Protein AF-A0A6A3GZG2-F1 (afdb_monomer)

Structure (mmCIF, N/CA/C/O backbone):
data_AF-A0A6A3GZG2-F1
#
_entry.id   AF-A0A6A3GZG2-F1
#
loop_
_atom_site.group_PDB
_atom_site.id
_atom_site.type_symbol
_atom_site.label_atom_id
_atom_site.label_alt_id
_atom_site.label_comp_id
_atom_site.label_asym_id
_atom_site.label_entity_id
_atom_site.label_seq_id
_atom_site.pdbx_PDB_ins_code
_atom_site.Cartn_x
_atom_site.Cartn_y
_atom_site.Cartn_z
_atom_site.occupancy
_atom_site.B_iso_or_equiv
_atom_site.auth_seq_id
_atom_site.auth_comp_id
_atom_site.auth_asym_id
_atom_site.auth_atom_id
_atom_site.pdbx_PDB_model_num
ATOM 1 N N . MET A 1 1 ? 17.800 -35.072 -15.809 1.00 37.31 1 MET A N 1
ATOM 2 C CA . MET A 1 1 ? 16.729 -34.424 -16.600 1.00 37.31 1 MET A CA 1
ATOM 3 C C . MET A 1 1 ? 16.892 -32.919 -16.467 1.00 37.31 1 MET A C 1
ATOM 5 O O . MET A 1 1 ? 16.638 -32.391 -15.395 1.00 37.31 1 MET A O 1
ATOM 9 N N . SER A 1 2 ? 17.411 -32.259 -17.505 1.00 36.00 2 SER A N 1
ATOM 10 C CA . SER A 1 2 ? 17.535 -30.797 -17.552 1.00 36.00 2 SER A CA 1
ATOM 11 C C . SER A 1 2 ? 16.219 -30.229 -18.075 1.00 36.00 2 SER A C 1
ATOM 13 O O . SER A 1 2 ? 15.802 -30.569 -19.182 1.00 36.00 2 SER A O 1
ATOM 15 N N . PHE A 1 3 ? 15.526 -29.440 -17.258 1.00 34.91 3 PHE A N 1
ATOM 16 C CA . PHE A 1 3 ? 14.371 -28.679 -17.722 1.00 34.91 3 PHE A CA 1
ATOM 17 C C . PHE A 1 3 ? 14.876 -27.554 -18.638 1.00 34.91 3 PHE A C 1
ATOM 19 O O . PHE A 1 3 ? 15.785 -26.829 -18.234 1.00 34.91 3 PHE A O 1
ATOM 26 N N . PRO A 1 4 ? 14.320 -27.376 -19.852 1.00 35.72 4 PRO A N 1
ATOM 27 C CA . PRO A 1 4 ? 14.732 -26.274 -20.711 1.00 35.72 4 PRO A CA 1
ATOM 28 C C . PRO A 1 4 ? 14.407 -24.936 -20.027 1.00 35.72 4 PRO A C 1
ATOM 30 O O . PRO A 1 4 ? 13.377 -24.843 -19.344 1.00 35.72 4 PRO A O 1
ATOM 33 N N . PRO A 1 5 ? 15.237 -23.890 -20.206 1.00 42.78 5 PRO A N 1
ATOM 34 C CA . PRO A 1 5 ? 14.933 -22.570 -19.682 1.00 42.78 5 PRO A CA 1
ATOM 35 C C . PRO A 1 5 ? 13.644 -22.092 -20.346 1.00 42.78 5 PRO A C 1
ATOM 37 O O . PRO A 1 5 ? 13.616 -21.740 -21.525 1.00 42.78 5 PRO A O 1
ATOM 40 N N . ARG A 1 6 ? 12.539 -22.098 -19.597 1.00 41.25 6 ARG A N 1
ATOM 41 C CA . ARG A 1 6 ? 11.350 -21.359 -20.006 1.00 41.25 6 ARG A CA 1
ATOM 42 C C . ARG A 1 6 ? 11.761 -19.896 -19.998 1.00 41.25 6 ARG A C 1
ATOM 44 O O . ARG A 1 6 ? 11.895 -19.307 -18.929 1.00 41.25 6 ARG A O 1
ATOM 51 N N . ALA A 1 7 ? 11.958 -19.321 -21.182 1.00 43.19 7 ALA A N 1
ATOM 52 C CA . ALA A 1 7 ? 11.863 -17.885 -21.344 1.00 43.19 7 ALA A CA 1
ATOM 53 C C . ALA A 1 7 ? 10.518 -17.490 -20.731 1.00 43.19 7 ALA A C 1
ATOM 55 O O . ALA A 1 7 ? 9.458 -17.815 -21.271 1.00 43.19 7 ALA A O 1
ATOM 56 N N . VAL A 1 8 ? 10.552 -16.882 -19.545 1.00 46.38 8 VAL A N 1
ATOM 57 C CA . VAL A 1 8 ? 9.387 -16.206 -18.998 1.00 46.38 8 VAL A CA 1
ATOM 58 C C . VAL A 1 8 ? 9.152 -15.063 -19.969 1.00 46.38 8 VAL A C 1
ATOM 60 O O . VAL A 1 8 ? 9.763 -14.003 -19.857 1.00 46.38 8 VAL A O 1
ATOM 63 N N . ALA A 1 9 ? 8.313 -15.300 -20.981 1.00 45.81 9 ALA A N 1
ATOM 64 C CA . ALA A 1 9 ? 7.613 -14.224 -21.654 1.00 45.81 9 ALA A CA 1
ATOM 65 C C . ALA A 1 9 ? 7.108 -13.330 -20.524 1.00 45.81 9 ALA A C 1
ATOM 67 O O . ALA A 1 9 ? 6.424 -13.847 -19.637 1.00 45.81 9 ALA A O 1
ATOM 68 N N . ALA A 1 10 ? 7.566 -12.071 -20.475 1.00 54.44 10 ALA A N 1
ATOM 69 C CA . ALA A 1 10 ? 7.259 -11.153 -19.383 1.00 54.44 10 ALA A CA 1
ATOM 70 C C . ALA A 1 10 ? 5.776 -11.313 -19.055 1.00 54.44 10 ALA A C 1
ATOM 72 O O . ALA A 1 10 ? 4.936 -11.070 -19.925 1.00 54.44 10 ALA A O 1
ATOM 73 N N . SER A 1 11 ? 5.468 -11.861 -17.872 1.00 61.62 11 SER A N 1
ATOM 74 C CA . SER A 1 11 ? 4.102 -12.290 -17.579 1.00 61.62 11 SER A CA 1
ATOM 75 C C . SER A 1 11 ? 3.169 -11.102 -17.811 1.00 61.62 11 SER A C 1
ATOM 77 O O . SER A 1 11 ? 3.575 -9.956 -17.609 1.00 61.62 11 SER A O 1
ATOM 79 N N . THR A 1 12 ? 1.939 -11.323 -18.276 1.00 67.00 12 THR A N 1
ATOM 80 C CA . THR A 1 12 ? 0.998 -10.242 -18.636 1.00 67.00 12 THR A CA 1
ATOM 81 C C . THR A 1 12 ? 0.929 -9.138 -17.566 1.00 67.00 12 THR A C 1
ATOM 83 O O . THR A 1 12 ? 0.828 -7.952 -17.879 1.00 67.00 12 THR A O 1
ATOM 86 N N . THR A 1 13 ? 1.090 -9.519 -16.298 1.00 64.31 13 THR A N 1
ATOM 87 C CA . THR A 1 13 ? 1.178 -8.642 -15.125 1.00 64.31 13 THR A CA 1
ATOM 88 C C . THR A 1 13 ? 2.401 -7.716 -15.120 1.00 64.31 13 THR A C 1
ATOM 90 O O . THR A 1 13 ? 2.251 -6.540 -14.792 1.00 64.31 13 THR A O 1
ATOM 93 N N . VAL A 1 14 ? 3.587 -8.190 -15.513 1.00 68.88 14 VAL A N 1
ATOM 94 C CA . VAL A 1 14 ? 4.805 -7.367 -15.654 1.00 68.88 14 VAL A CA 1
ATOM 95 C C . VAL A 1 14 ? 4.570 -6.278 -16.700 1.00 68.88 14 VAL A C 1
ATOM 97 O O . VAL A 1 14 ? 4.706 -5.090 -16.412 1.00 68.88 14 VAL A O 1
ATOM 100 N N . LEU A 1 15 ? 4.095 -6.662 -17.889 1.00 65.62 15 LEU A N 1
ATOM 101 C CA . LEU A 1 15 ? 3.817 -5.714 -18.974 1.00 65.62 15 LEU A CA 1
ATOM 102 C C . LEU A 1 15 ? 2.762 -4.670 -18.578 1.00 65.62 15 LEU A C 1
ATOM 104 O O . LEU A 1 15 ? 2.918 -3.484 -18.877 1.00 65.62 15 LEU A O 1
ATOM 108 N N . HIS A 1 16 ? 1.702 -5.093 -17.884 1.00 69.19 16 HIS A N 1
ATOM 109 C CA . HIS A 1 16 ? 0.646 -4.195 -17.415 1.00 69.19 16 HIS A CA 1
ATOM 110 C C . HIS A 1 16 ? 1.110 -3.257 -16.295 1.00 69.19 16 HIS A C 1
ATOM 112 O O . HIS A 1 16 ? 0.639 -2.120 -16.227 1.00 69.19 16 HIS A O 1
ATOM 118 N N . THR A 1 17 ? 2.033 -3.694 -15.438 1.00 66.94 17 THR A N 1
ATOM 119 C CA . THR A 1 17 ? 2.568 -2.869 -14.344 1.00 66.94 17 THR A CA 1
ATOM 120 C C . THR A 1 17 ? 3.508 -1.794 -14.881 1.00 66.94 17 THR A C 1
ATOM 122 O O . THR A 1 17 ? 3.364 -0.619 -14.530 1.00 66.94 17 THR A O 1
ATOM 125 N N . THR A 1 18 ? 4.392 -2.159 -15.815 1.00 61.09 18 THR A N 1
ATOM 126 C CA . THR A 1 18 ? 5.312 -1.218 -16.470 1.00 61.09 18 THR A CA 1
ATOM 127 C C . THR A 1 18 ? 4.560 -0.171 -17.292 1.00 61.09 18 THR A C 1
ATOM 129 O O . THR A 1 18 ? 4.845 1.021 -17.182 1.00 61.09 18 THR A O 1
ATOM 132 N N . LYS A 1 19 ? 3.543 -0.586 -18.062 1.00 71.12 19 LYS A N 1
ATOM 133 C CA . LYS A 1 19 ? 2.754 0.321 -18.919 1.00 71.12 19 LYS A CA 1
ATOM 134 C C . LYS A 1 19 ? 1.660 1.099 -18.181 1.00 71.12 19 LYS A C 1
ATOM 136 O O . LYS A 1 19 ? 1.083 2.019 -18.758 1.00 71.12 19 LYS A O 1
ATOM 141 N N . SER A 1 20 ? 1.332 0.751 -16.935 1.00 70.31 20 SER A N 1
ATOM 142 C CA . SER A 1 20 ? 0.274 1.455 -16.202 1.00 70.31 20 SER A CA 1
ATOM 143 C C . SER A 1 20 ? 0.696 2.888 -15.873 1.00 70.31 20 SER A C 1
ATOM 145 O O . SER A 1 20 ? 1.763 3.077 -15.295 1.00 70.31 20 SER A O 1
ATOM 147 N N . PRO A 1 21 ? -0.125 3.912 -16.159 1.00 67.25 21 PRO A N 1
ATOM 148 C CA . PRO A 1 21 ? 0.116 5.274 -15.692 1.00 67.25 21 PRO A CA 1
ATOM 149 C C . PRO A 1 21 ? 0.263 5.331 -14.168 1.00 67.25 21 PRO A C 1
ATOM 151 O O . PRO A 1 21 ? -0.342 4.525 -13.455 1.00 67.25 21 PRO A O 1
ATOM 154 N N . GLY A 1 22 ? 1.031 6.303 -13.666 1.00 65.06 22 GLY A N 1
ATOM 155 C CA . GLY A 1 22 ? 1.300 6.471 -12.232 1.00 65.06 22 GLY A CA 1
ATOM 156 C C . GLY A 1 22 ? 0.042 6.466 -11.359 1.00 65.06 22 GLY A C 1
ATOM 157 O O . GLY A 1 22 ? 0.050 5.822 -10.322 1.00 65.06 22 GLY A O 1
ATOM 158 N N . ALA A 1 23 ? -1.058 7.066 -11.824 1.00 68.56 23 ALA A N 1
ATOM 159 C CA . ALA A 1 23 ? -2.325 7.149 -11.091 1.00 68.56 23 ALA A CA 1
ATOM 160 C C . ALA A 1 23 ? -3.147 5.842 -11.045 1.00 68.56 23 ALA A C 1
ATOM 162 O O . ALA A 1 23 ? -3.997 5.685 -10.170 1.00 68.56 23 ALA A O 1
ATOM 163 N N . LYS A 1 24 ? -2.906 4.871 -11.943 1.00 81.62 24 LYS A N 1
ATOM 164 C CA . LYS A 1 24 ? -3.671 3.606 -11.942 1.00 81.62 24 LYS A CA 1
ATOM 165 C C . LYS A 1 24 ? -3.246 2.664 -10.815 1.00 81.62 24 LYS A C 1
ATOM 167 O O . LYS A 1 24 ? -4.086 1.940 -10.287 1.00 81.62 24 LYS A O 1
ATOM 172 N N . LEU A 1 25 ? -1.964 2.664 -10.443 1.00 84.31 25 LEU A N 1
ATOM 173 C CA . LEU A 1 25 ? -1.443 1.779 -9.397 1.00 84.31 25 LEU A CA 1
ATOM 174 C C . LEU A 1 25 ? -1.990 2.121 -7.994 1.00 84.31 25 LEU A C 1
ATOM 176 O O . LEU A 1 25 ? -2.452 1.192 -7.333 1.00 84.31 25 LEU A O 1
ATOM 180 N N . PRO A 1 26 ? -2.041 3.396 -7.553 1.00 86.75 26 PRO A N 1
ATOM 181 C CA . PRO A 1 26 ? -2.665 3.779 -6.287 1.00 86.75 26 PRO A CA 1
ATOM 182 C C . PRO A 1 26 ? -4.138 3.380 -6.198 1.00 86.75 26 PRO A C 1
ATOM 184 O O . PRO A 1 26 ? -4.543 2.761 -5.221 1.00 86.75 26 PRO A O 1
ATOM 187 N N . ALA A 1 27 ? -4.940 3.653 -7.234 1.00 87.62 27 ALA A N 1
ATOM 188 C CA . ALA A 1 27 ? -6.360 3.293 -7.235 1.00 87.62 27 ALA A CA 1
ATOM 189 C C . ALA A 1 27 ? -6.564 1.773 -7.090 1.00 87.62 27 ALA A C 1
ATOM 191 O O . ALA A 1 27 ? -7.368 1.310 -6.282 1.00 87.62 27 ALA A O 1
ATOM 192 N N . LEU A 1 28 ? -5.771 0.985 -7.824 1.00 89.25 28 LEU A N 1
ATOM 193 C CA . LEU A 1 28 ? -5.775 -0.474 -7.737 1.00 89.25 28 LEU A CA 1
ATOM 194 C C . LEU A 1 28 ? -5.319 -0.990 -6.365 1.00 89.25 28 LEU A C 1
ATOM 196 O O . LEU A 1 28 ? -5.848 -2.004 -5.897 1.00 89.25 28 LEU A O 1
ATOM 200 N N . LEU A 1 29 ? -4.339 -0.334 -5.743 1.00 90.38 29 LEU A N 1
ATOM 201 C CA . LEU A 1 29 ? -3.878 -0.660 -4.397 1.00 90.38 29 LEU A CA 1
ATOM 202 C C . LEU A 1 29 ? -4.988 -0.401 -3.373 1.00 90.38 29 LEU A C 1
ATOM 204 O O . LEU A 1 29 ? -5.326 -1.312 -2.624 1.00 90.38 29 LEU A O 1
ATOM 208 N N . ARG A 1 30 ? -5.637 0.767 -3.417 1.00 89.94 30 ARG A N 1
ATOM 209 C CA . ARG A 1 30 ? -6.737 1.138 -2.506 1.00 89.94 30 ARG A CA 1
ATOM 210 C C . ARG A 1 30 ? -7.872 0.120 -2.520 1.00 89.94 30 ARG A C 1
ATOM 212 O O . ARG A 1 30 ? -8.232 -0.413 -1.478 1.00 89.94 30 ARG A O 1
ATOM 219 N N . THR A 1 31 ? -8.340 -0.284 -3.705 1.00 91.44 31 THR A N 1
ATOM 220 C CA . THR A 1 31 ? -9.385 -1.319 -3.822 1.00 91.44 31 THR A CA 1
ATOM 221 C C . THR A 1 31 ? -8.983 -2.662 -3.191 1.00 91.44 31 THR A C 1
ATOM 223 O O . THR A 1 31 ? -9.839 -3.425 -2.729 1.00 91.44 31 THR A O 1
ATOM 226 N N . ARG A 1 32 ? -7.686 -2.999 -3.193 1.00 92.88 32 ARG A N 1
ATOM 227 C CA . ARG A 1 32 ? -7.169 -4.212 -2.539 1.00 92.88 32 ARG A CA 1
ATOM 228 C C . ARG A 1 32 ? -7.082 -4.024 -1.027 1.00 92.88 32 ARG A C 1
ATOM 230 O O . ARG A 1 32 ? -7.538 -4.914 -0.315 1.00 92.88 32 ARG A O 1
ATOM 237 N N . LEU A 1 33 ? -6.592 -2.875 -0.563 1.00 91.94 33 LEU A N 1
ATOM 238 C CA . LEU A 1 33 ? -6.533 -2.525 0.858 1.00 91.94 33 LEU A CA 1
ATOM 239 C C . LEU A 1 33 ? -7.925 -2.508 1.493 1.00 91.94 33 LEU A C 1
ATOM 241 O O . LEU A 1 33 ? -8.114 -3.151 2.516 1.00 91.94 33 LEU A O 1
ATOM 245 N N . ASP A 1 34 ? -8.930 -1.909 0.844 1.00 92.88 34 ASP A N 1
ATOM 246 C CA . ASP A 1 34 ? -10.319 -1.922 1.332 1.00 92.88 34 ASP A CA 1
ATOM 247 C C . ASP A 1 34 ? -10.845 -3.348 1.517 1.00 92.88 34 ASP A C 1
ATOM 249 O O . ASP A 1 34 ? -11.606 -3.652 2.434 1.00 92.88 34 ASP A O 1
ATOM 253 N N . ARG A 1 35 ? -10.473 -4.248 0.602 1.00 93.75 35 ARG A N 1
ATOM 254 C CA . ARG A 1 35 ? -10.862 -5.653 0.690 1.00 93.75 35 ARG A CA 1
ATOM 255 C C . ARG A 1 35 ? -10.159 -6.325 1.858 1.00 93.75 35 ARG A C 1
ATOM 257 O O . ARG A 1 35 ? -10.835 -6.979 2.634 1.00 93.75 35 ARG A O 1
ATOM 264 N N . MET A 1 36 ? -8.847 -6.157 1.981 1.00 93.19 36 MET A N 1
ATOM 265 C CA . MET A 1 36 ? -8.057 -6.723 3.078 1.00 93.19 36 MET A CA 1
ATOM 266 C C . MET A 1 36 ? -8.557 -6.224 4.438 1.00 93.19 36 MET A C 1
ATOM 268 O O . MET A 1 36 ? -8.771 -7.031 5.337 1.00 93.19 36 MET A O 1
ATOM 272 N N . LEU A 1 37 ? -8.863 -4.930 4.546 1.00 92.69 37 LEU A N 1
ATOM 273 C CA . LEU A 1 37 ? -9.432 -4.321 5.744 1.00 92.69 37 LEU A CA 1
ATOM 274 C C . LEU A 1 37 ? -10.800 -4.923 6.098 1.00 92.69 37 LEU A C 1
ATOM 276 O O . LEU A 1 37 ? -11.044 -5.239 7.258 1.00 92.69 37 LEU A O 1
ATOM 280 N N . ARG A 1 38 ? -11.670 -5.172 5.106 1.00 93.69 38 ARG A N 1
ATOM 281 C CA . ARG A 1 38 ? -12.951 -5.878 5.321 1.00 93.69 38 ARG A CA 1
ATOM 282 C C . ARG A 1 38 ? -12.782 -7.295 5.875 1.00 93.69 38 ARG A C 1
ATOM 284 O O . ARG A 1 38 ? -13.684 -7.782 6.544 1.00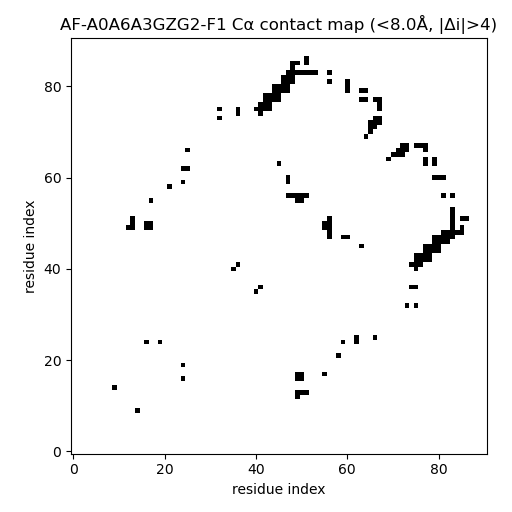 93.69 38 ARG A O 1
ATOM 291 N N . TRP A 1 39 ? -11.648 -7.941 5.611 1.00 94.50 39 TRP A N 1
ATOM 292 C CA . TRP A 1 39 ? -11.299 -9.250 6.173 1.00 94.50 39 TRP A CA 1
ATOM 293 C C . TRP A 1 39 ? -10.544 -9.155 7.510 1.00 94.50 39 TRP A C 1
ATOM 295 O O . TRP A 1 39 ? -10.122 -10.180 8.037 1.00 94.50 39 TRP A O 1
ATOM 305 N N . GLY A 1 40 ? -10.376 -7.951 8.066 1.00 93.44 40 GLY A N 1
ATOM 306 C CA . GLY A 1 40 ? -9.702 -7.728 9.346 1.00 93.44 40 GLY A CA 1
ATOM 307 C C . GLY A 1 40 ? -8.176 -7.679 9.262 1.00 93.44 40 GLY A C 1
ATOM 308 O O . GLY A 1 40 ? -7.514 -7.796 10.289 1.00 93.44 40 GLY A O 1
ATOM 309 N N . ALA A 1 41 ? -7.595 -7.517 8.067 1.00 92.69 41 ALA A N 1
ATOM 310 C CA . ALA A 1 41 ? -6.151 -7.349 7.942 1.00 92.69 41 ALA A CA 1
ATOM 311 C C . ALA A 1 41 ? -5.711 -6.012 8.555 1.00 92.69 41 ALA A C 1
ATOM 313 O O . ALA A 1 41 ? -6.195 -4.954 8.154 1.00 92.69 41 ALA A O 1
ATOM 314 N N . THR A 1 42 ? -4.773 -6.074 9.496 1.00 92.00 42 THR A N 1
ATOM 315 C CA . THR A 1 42 ? -4.189 -4.904 10.169 1.00 92.00 42 THR A CA 1
ATOM 316 C C . THR A 1 42 ? -2.783 -4.583 9.674 1.00 92.00 42 THR A C 1
ATOM 318 O O . THR A 1 42 ? -2.398 -3.421 9.685 1.00 92.00 42 THR A O 1
ATOM 321 N N . LEU A 1 43 ? -2.051 -5.589 9.186 1.00 90.88 43 LEU A N 1
ATOM 322 C CA . LEU A 1 43 ? -0.695 -5.477 8.652 1.00 90.88 43 LEU A CA 1
ATOM 323 C C . LEU A 1 43 ? -0.579 -6.279 7.355 1.00 90.88 43 LEU A C 1
ATOM 325 O O . LEU A 1 43 ? -1.027 -7.428 7.286 1.00 90.88 43 LEU A O 1
ATOM 329 N N . ILE A 1 44 ? 0.062 -5.695 6.344 1.00 91.75 44 ILE A N 1
ATOM 330 C CA . ILE A 1 44 ? 0.398 -6.385 5.100 1.00 91.75 44 ILE A CA 1
ATOM 331 C C . ILE A 1 44 ? 1.870 -6.202 4.726 1.00 91.75 44 ILE A C 1
ATOM 333 O O . ILE A 1 44 ? 2.435 -5.116 4.821 1.00 91.75 44 ILE A O 1
ATOM 337 N N . ASP A 1 45 ? 2.473 -7.277 4.226 1.00 91.62 45 ASP A N 1
ATOM 338 C CA . ASP A 1 45 ? 3.777 -7.241 3.565 1.00 91.62 45 ASP A CA 1
ATOM 339 C C . ASP A 1 45 ? 3.562 -7.084 2.054 1.00 91.62 45 ASP A C 1
ATOM 341 O O . ASP A 1 45 ? 3.038 -7.982 1.382 1.00 91.62 45 ASP A O 1
ATOM 345 N N . ALA A 1 46 ? 3.938 -5.921 1.523 1.00 89.75 46 ALA A N 1
ATOM 346 C CA . ALA A 1 46 ? 3.728 -5.562 0.129 1.00 89.75 46 ALA A CA 1
ATOM 347 C C . ALA A 1 46 ? 5.063 -5.518 -0.619 1.00 89.75 46 ALA A C 1
ATOM 349 O O . ALA A 1 46 ? 5.928 -4.685 -0.351 1.00 89.75 46 ALA A O 1
ATOM 350 N N . LYS A 1 47 ? 5.221 -6.409 -1.599 1.00 87.38 47 LYS A N 1
ATOM 351 C CA . LYS A 1 47 ? 6.472 -6.570 -2.347 1.00 87.38 47 LYS A CA 1
ATOM 352 C C . LYS A 1 47 ? 6.429 -5.874 -3.701 1.00 87.38 47 LYS A C 1
ATOM 354 O O . LYS A 1 47 ? 5.402 -5.875 -4.383 1.00 87.38 47 LYS A O 1
ATOM 359 N N . SER A 1 48 ? 7.573 -5.331 -4.105 1.00 85.38 48 SER A N 1
ATOM 360 C CA . SER A 1 48 ? 7.842 -4.950 -5.492 1.00 85.38 48 SER A CA 1
ATOM 361 C C . SER A 1 48 ? 8.157 -6.208 -6.346 1.00 85.38 48 SER A C 1
ATOM 363 O O . SER A 1 48 ? 7.865 -7.324 -5.918 1.00 85.38 48 SER A O 1
ATOM 365 N N . GLY A 1 49 ? 8.692 -6.074 -7.564 1.00 81.44 49 GLY A N 1
ATOM 366 C CA . GLY A 1 49 ? 9.194 -7.210 -8.361 1.00 81.44 49 GLY A CA 1
ATOM 367 C C . GLY A 1 49 ? 8.500 -7.462 -9.700 1.00 81.44 49 GLY A C 1
ATOM 368 O O . GLY A 1 49 ? 8.892 -8.369 -10.437 1.00 81.44 49 GLY A O 1
ATOM 369 N N . TYR A 1 50 ? 7.484 -6.664 -10.034 1.00 78.50 50 TYR A N 1
ATOM 370 C CA . TYR A 1 50 ? 6.786 -6.703 -11.327 1.00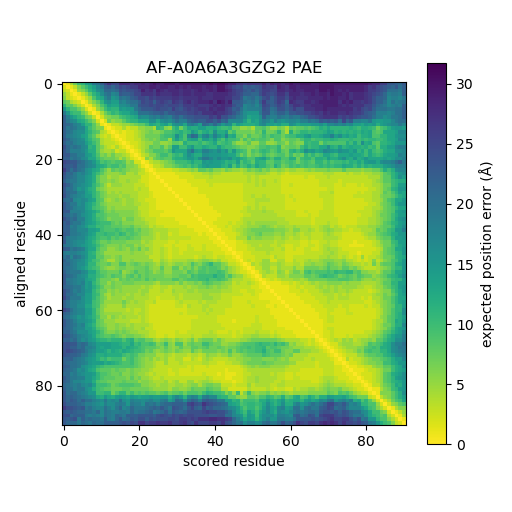 78.50 50 TYR A CA 1
ATOM 371 C C . TYR A 1 50 ? 7.344 -5.725 -12.366 1.00 78.50 50 TYR A C 1
ATOM 373 O O . TYR A 1 50 ? 6.837 -5.683 -13.483 1.00 78.50 50 TYR A O 1
ATOM 381 N N . GLY A 1 51 ? 8.345 -4.916 -12.014 1.00 70.75 51 GLY A N 1
ATOM 382 C CA . GLY A 1 51 ? 8.919 -3.921 -12.909 1.00 70.75 51 GLY A CA 1
ATOM 383 C C . GLY A 1 51 ? 10.052 -4.466 -13.766 1.00 70.75 51 GLY A C 1
ATOM 384 O O . GLY A 1 51 ? 10.204 -4.022 -14.901 1.00 70.75 51 GLY A O 1
ATOM 385 N N . LEU A 1 52 ? 10.841 -5.407 -13.225 1.00 74.62 52 LEU A N 1
ATOM 386 C CA . LEU A 1 52 ? 12.070 -5.966 -13.826 1.00 74.62 52 LEU A CA 1
ATOM 387 C C . LEU A 1 52 ? 13.137 -4.920 -14.225 1.00 74.62 52 LEU A C 1
ATOM 389 O O . LEU A 1 52 ? 14.180 -5.284 -14.763 1.00 74.62 52 LEU A O 1
ATOM 393 N N . GLU A 1 53 ? 12.884 -3.644 -13.926 1.00 78.69 53 GLU A N 1
ATOM 394 C CA . GLU A 1 53 ? 13.704 -2.468 -14.198 1.00 78.69 53 GLU A CA 1
ATOM 395 C C . GLU A 1 53 ? 13.608 -1.504 -13.010 1.00 78.69 53 GLU A C 1
ATOM 397 O O . GLU A 1 53 ? 12.519 -1.264 -12.473 1.00 78.69 53 GLU A O 1
ATOM 402 N N . THR A 1 54 ? 14.742 -0.919 -12.623 1.00 78.88 54 THR A N 1
ATOM 403 C CA . THR A 1 54 ? 14.908 -0.133 -11.387 1.00 78.88 54 THR A CA 1
ATOM 404 C C . THR A 1 54 ? 13.890 0.999 -11.236 1.00 78.88 54 THR A C 1
ATOM 406 O O . THR A 1 54 ? 13.352 1.210 -10.147 1.00 78.88 54 THR A O 1
ATOM 409 N N . ASP A 1 55 ? 13.583 1.720 -12.313 1.00 79.88 55 ASP A N 1
ATOM 410 C CA . ASP A 1 55 ? 12.652 2.853 -12.251 1.00 79.88 55 ASP A CA 1
ATOM 411 C C . ASP A 1 55 ? 11.207 2.407 -12.019 1.00 79.88 55 ASP A C 1
ATOM 413 O O . ASP A 1 55 ? 10.462 3.042 -11.264 1.00 79.88 55 ASP A O 1
ATOM 417 N N . THR A 1 56 ? 10.817 1.270 -12.598 1.00 79.75 56 THR A N 1
ATOM 418 C CA . THR A 1 56 ? 9.484 0.694 -12.384 1.00 79.75 56 THR A CA 1
ATOM 419 C C . THR A 1 56 ? 9.361 0.125 -10.971 1.00 79.75 56 THR A C 1
ATOM 421 O O . THR A 1 56 ? 8.323 0.287 -10.328 1.00 79.75 56 THR A O 1
ATOM 424 N N . GLU A 1 57 ? 10.433 -0.468 -10.444 1.00 83.69 57 GLU A N 1
ATOM 425 C CA . GLU A 1 57 ? 10.497 -0.920 -9.052 1.00 83.69 57 GLU A CA 1
ATOM 426 C C . GLU A 1 57 ? 10.361 0.244 -8.061 1.00 83.69 57 GLU A C 1
ATOM 428 O O . GLU A 1 57 ? 9.512 0.213 -7.165 1.00 83.69 57 GLU A O 1
ATOM 433 N N . ARG A 1 58 ? 11.118 1.330 -8.268 1.00 86.62 58 ARG A N 1
ATOM 434 C CA . ARG A 1 58 ? 11.013 2.551 -7.452 1.00 86.62 58 ARG A CA 1
ATOM 435 C C . ARG A 1 58 ? 9.620 3.159 -7.504 1.00 86.62 58 ARG A C 1
ATOM 437 O O . ARG A 1 58 ? 9.119 3.616 -6.480 1.00 86.62 58 ARG A O 1
ATOM 444 N N . LYS A 1 59 ? 8.978 3.161 -8.672 1.00 86.88 59 LYS A N 1
ATOM 445 C CA . LYS A 1 59 ? 7.598 3.631 -8.822 1.00 86.88 59 LYS A CA 1
ATOM 446 C C . LYS A 1 59 ? 6.628 2.830 -7.953 1.00 86.88 59 LYS A C 1
ATOM 448 O O . LYS A 1 59 ? 5.800 3.440 -7.285 1.00 86.88 59 LYS A O 1
ATOM 453 N N . MET A 1 60 ? 6.734 1.500 -7.926 1.00 86.25 60 MET A N 1
ATOM 454 C CA . MET A 1 60 ? 5.891 0.667 -7.056 1.00 86.25 60 MET A CA 1
ATOM 455 C C . MET A 1 60 ? 6.141 0.962 -5.576 1.00 86.25 60 MET A C 1
ATOM 457 O O . MET A 1 60 ? 5.186 1.160 -4.829 1.00 86.25 60 MET A O 1
ATOM 461 N N . LEU A 1 61 ? 7.408 1.075 -5.167 1.00 88.88 61 LEU A N 1
ATOM 462 C CA . LEU A 1 61 ? 7.757 1.413 -3.785 1.00 88.88 61 LEU A CA 1
ATOM 463 C C . LEU A 1 61 ? 7.226 2.789 -3.365 1.00 88.88 61 LEU A C 1
ATOM 465 O O . LEU A 1 61 ? 6.718 2.926 -2.258 1.00 88.88 61 LEU A O 1
ATOM 469 N N . ARG A 1 62 ? 7.269 3.796 -4.250 1.00 89.62 62 ARG A N 1
ATOM 470 C CA . ARG A 1 62 ? 6.681 5.121 -3.978 1.00 89.62 62 ARG A CA 1
ATOM 471 C C . ARG A 1 62 ? 5.173 5.048 -3.760 1.00 89.62 62 ARG A C 1
ATOM 473 O O . ARG A 1 62 ? 4.667 5.723 -2.874 1.00 89.62 62 ARG A O 1
ATOM 480 N N . VAL A 1 63 ? 4.468 4.231 -4.544 1.00 89.56 63 VAL A N 1
ATOM 481 C CA . VAL A 1 63 ? 3.020 4.029 -4.377 1.00 89.56 63 VAL A CA 1
ATOM 482 C C . VAL A 1 63 ? 2.715 3.370 -3.029 1.00 89.56 63 VAL A C 1
ATOM 484 O O . VAL A 1 63 ? 1.808 3.820 -2.334 1.00 89.56 63 VAL A O 1
ATOM 487 N N . LEU A 1 64 ? 3.483 2.348 -2.638 1.00 89.88 64 LEU A N 1
ATOM 488 C CA . LEU A 1 64 ? 3.323 1.692 -1.335 1.00 89.88 64 LEU A CA 1
ATOM 489 C C . LEU A 1 64 ? 3.632 2.641 -0.173 1.00 89.88 64 LEU A C 1
ATOM 491 O O . LEU A 1 64 ? 2.881 2.688 0.794 1.00 89.88 64 LEU A O 1
ATOM 495 N N . HIS A 1 65 ? 4.700 3.430 -0.290 1.00 89.38 65 HIS A N 1
ATOM 496 C CA . HIS A 1 65 ? 5.076 4.407 0.725 1.00 89.38 65 HIS A CA 1
ATOM 497 C C . HIS A 1 65 ? 4.012 5.501 0.887 1.00 89.38 65 HIS A C 1
ATOM 499 O O . HIS A 1 65 ? 3.598 5.788 2.006 1.00 89.38 65 HIS A O 1
ATOM 505 N N . ALA A 1 66 ? 3.493 6.047 -0.218 1.00 88.81 66 ALA A N 1
ATOM 506 C CA . ALA A 1 66 ? 2.423 7.043 -0.182 1.00 88.81 66 ALA A CA 1
ATOM 507 C C . ALA A 1 66 ? 1.142 6.509 0.484 1.00 88.81 66 ALA A C 1
ATOM 509 O O . ALA A 1 66 ? 0.518 7.228 1.256 1.00 88.81 66 ALA A O 1
ATOM 510 N N . ALA A 1 67 ? 0.783 5.244 0.241 1.00 88.44 67 ALA A N 1
ATOM 511 C CA . ALA A 1 67 ? -0.362 4.605 0.894 1.00 88.44 67 ALA A CA 1
ATOM 512 C C . ALA A 1 67 ? -0.122 4.281 2.381 1.00 88.44 67 ALA A C 1
ATOM 514 O O . ALA A 1 67 ? -1.083 4.054 3.112 1.00 88.44 67 ALA A O 1
ATOM 515 N N . SER A 1 68 ? 1.137 4.241 2.827 1.00 88.62 68 SER A N 1
ATOM 516 C CA . SER A 1 68 ? 1.496 3.966 4.221 1.00 88.62 68 SER A CA 1
ATOM 517 C C . SER A 1 68 ? 1.596 5.231 5.071 1.00 88.62 68 SER A C 1
ATOM 519 O O . SER A 1 68 ? 1.183 5.209 6.224 1.00 88.62 68 SER A O 1
ATOM 521 N N . THR A 1 69 ? 2.194 6.306 4.547 1.00 85.56 69 THR A N 1
ATOM 522 C CA . THR A 1 69 ? 2.557 7.495 5.345 1.00 85.56 69 THR A CA 1
ATOM 523 C C . THR A 1 69 ? 2.213 8.829 4.679 1.00 85.56 69 THR A C 1
ATOM 525 O O . THR A 1 69 ? 2.543 9.874 5.230 1.00 85.56 69 THR A O 1
ATOM 528 N N . GLY A 1 70 ? 1.632 8.822 3.477 1.00 81.50 70 GLY A N 1
ATOM 529 C CA . GLY A 1 70 ? 1.275 10.042 2.745 1.00 81.50 70 GLY A CA 1
ATOM 530 C C . GLY A 1 70 ? -0.127 10.561 3.073 1.00 81.50 70 GLY A C 1
ATOM 531 O O . GLY A 1 70 ? -0.818 10.030 3.936 1.00 81.50 70 GLY A O 1
ATOM 532 N N . ASP A 1 71 ? -0.578 11.564 2.318 1.00 78.94 71 ASP A N 1
ATOM 533 C CA . ASP A 1 71 ? -1.919 12.161 2.465 1.00 78.94 71 ASP A CA 1
ATOM 534 C C . ASP A 1 71 ? -3.063 11.157 2.213 1.00 78.94 71 ASP A C 1
ATOM 536 O O . ASP A 1 71 ? -4.183 11.336 2.683 1.00 78.94 71 ASP A O 1
ATOM 540 N N . ASP A 1 72 ? -2.764 10.072 1.494 1.00 77.06 72 ASP A N 1
ATOM 541 C CA . ASP A 1 72 ? -3.662 8.950 1.208 1.00 77.06 72 ASP A CA 1
ATOM 542 C C . ASP A 1 72 ? -3.418 7.743 2.141 1.00 77.06 72 ASP A C 1
ATOM 544 O O . ASP A 1 72 ? -3.692 6.599 1.757 1.00 77.06 72 ASP A O 1
ATOM 548 N N . ALA A 1 73 ? -2.862 7.968 3.337 1.00 82.56 73 ALA A N 1
ATOM 549 C CA . ALA A 1 73 ? -2.547 6.901 4.282 1.00 82.56 73 ALA A CA 1
ATOM 550 C C . ALA A 1 73 ? -3.774 6.032 4.598 1.00 82.56 73 ALA A C 1
ATOM 552 O O . ALA A 1 73 ? -4.866 6.523 4.900 1.00 82.56 73 ALA A O 1
ATOM 553 N N . TYR A 1 74 ? -3.580 4.717 4.530 1.00 86.31 74 TYR A N 1
ATOM 554 C CA . TYR A 1 74 ? -4.612 3.733 4.829 1.00 86.31 74 TYR A CA 1
ATOM 555 C C . TYR A 1 74 ? -4.512 3.230 6.278 1.00 86.31 74 TYR A C 1
ATOM 557 O O . TYR A 1 74 ? -3.415 3.156 6.822 1.00 86.31 74 TYR A O 1
ATOM 565 N N . PRO A 1 75 ? -5.631 2.800 6.896 1.00 88.75 75 PRO A N 1
ATOM 566 C CA . PRO A 1 75 ? -5.616 2.239 8.253 1.00 88.75 75 PRO A CA 1
ATOM 567 C C . PRO A 1 75 ? -4.835 0.924 8.388 1.00 88.75 75 PRO A C 1
ATOM 569 O O . PRO A 1 75 ? -4.494 0.525 9.495 1.00 88.75 75 PRO A O 1
ATOM 572 N N . VAL A 1 76 ? -4.612 0.220 7.275 1.00 89.69 76 VAL A N 1
ATOM 573 C CA . VAL A 1 76 ? -3.825 -1.017 7.238 1.00 89.69 76 VAL A CA 1
ATOM 574 C C . VAL A 1 76 ? -2.350 -0.642 7.203 1.00 89.69 76 VAL A C 1
ATOM 576 O O . VAL A 1 76 ? -1.930 0.072 6.294 1.00 89.69 76 VAL A O 1
ATOM 579 N N . GLU A 1 77 ? -1.561 -1.157 8.142 1.00 91.19 77 GLU A N 1
ATOM 580 C CA . GLU A 1 77 ? -0.113 -0.969 8.149 1.00 91.19 77 GLU A CA 1
ATOM 581 C C . GLU A 1 77 ? 0.516 -1.700 6.955 1.00 91.19 77 GLU A C 1
ATOM 583 O O . GLU A 1 77 ? 0.205 -2.862 6.671 1.00 91.19 77 GLU A O 1
ATOM 588 N N . ILE A 1 78 ? 1.394 -1.011 6.228 1.00 92.25 78 ILE A N 1
ATOM 589 C CA . ILE A 1 78 ? 2.042 -1.542 5.031 1.00 92.25 78 ILE A CA 1
ATOM 59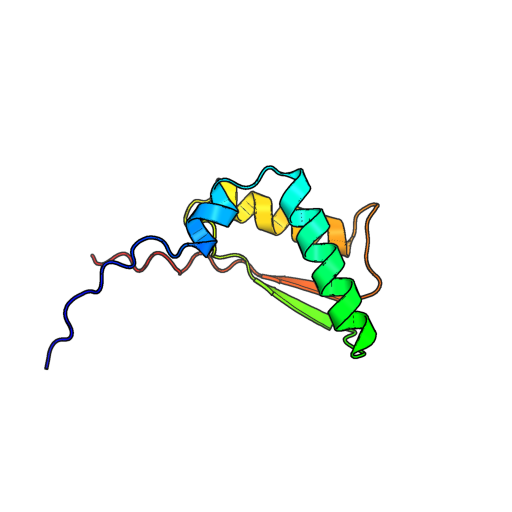0 C C . ILE A 1 78 ? 3.540 -1.614 5.297 1.00 92.25 78 ILE A C 1
ATOM 592 O O . ILE A 1 78 ? 4.188 -0.590 5.485 1.00 92.25 78 ILE A O 1
ATOM 596 N N . ALA A 1 79 ? 4.101 -2.819 5.235 1.00 90.44 79 ALA A N 1
ATOM 597 C CA . ALA A 1 79 ? 5.539 -3.051 5.225 1.00 90.44 79 ALA A CA 1
ATOM 598 C C . ALA A 1 79 ? 6.011 -3.221 3.766 1.00 90.44 79 ALA A C 1
ATOM 600 O O . ALA A 1 79 ? 5.863 -4.309 3.198 1.00 90.44 79 ALA A O 1
ATOM 601 N N . PRO A 1 80 ? 6.515 -2.160 3.102 1.00 87.06 80 PRO A N 1
ATOM 602 C CA . PRO A 1 80 ? 6.996 -2.253 1.730 1.00 87.06 80 PRO A CA 1
ATOM 603 C C . PRO A 1 80 ? 8.355 -2.957 1.668 1.00 87.06 80 PRO A C 1
ATOM 605 O O . PRO A 1 80 ? 9.313 -2.531 2.307 1.00 87.06 80 PRO A O 1
ATOM 608 N N . ASN A 1 81 ? 8.462 -3.979 0.821 1.00 84.44 81 ASN A N 1
ATOM 609 C CA . ASN A 1 81 ? 9.693 -4.738 0.612 1.00 84.44 81 ASN A CA 1
ATOM 610 C C . ASN A 1 81 ? 10.130 -4.717 -0.858 1.00 84.44 81 ASN A C 1
ATOM 612 O O . ASN A 1 81 ? 9.340 -4.946 -1.778 1.00 84.44 81 ASN A O 1
ATOM 616 N N . TYR A 1 82 ? 11.418 -4.463 -1.089 1.00 84.06 82 TYR A N 1
ATOM 617 C CA . TYR A 1 82 ? 12.012 -4.506 -2.424 1.00 84.06 82 TYR A CA 1
ATOM 618 C C . TYR A 1 82 ? 12.321 -5.950 -2.832 1.00 84.06 82 TYR A C 1
ATOM 620 O O . TYR A 1 82 ? 13.047 -6.65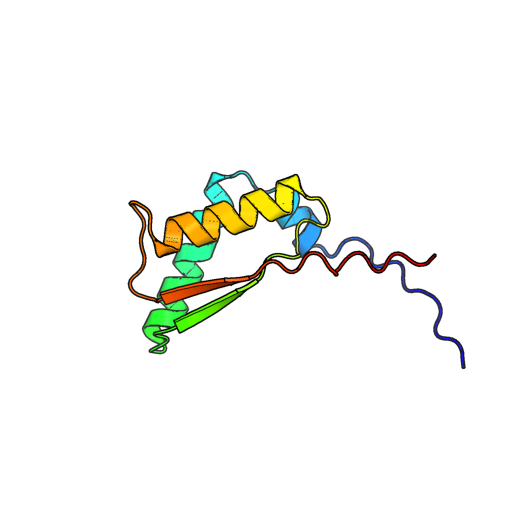2 -2.131 1.00 84.06 82 TYR A O 1
ATOM 628 N N . TRP A 1 83 ? 11.794 -6.386 -3.980 1.00 78.88 83 TRP A N 1
ATOM 629 C CA . TRP A 1 83 ? 11.959 -7.754 -4.484 1.00 78.88 83 TRP A CA 1
ATOM 630 C C . TRP A 1 83 ? 12.287 -7.783 -5.984 1.00 78.88 83 TRP A C 1
ATOM 632 O O . TRP A 1 83 ? 11.537 -8.306 -6.803 1.00 78.88 83 TRP A O 1
ATOM 642 N N . ALA A 1 84 ? 13.430 -7.226 -6.385 1.00 67.12 84 ALA A N 1
ATOM 643 C CA . ALA A 1 84 ? 13.824 -7.184 -7.802 1.00 67.12 84 ALA A CA 1
ATOM 644 C C . ALA A 1 84 ? 14.470 -8.476 -8.353 1.00 67.12 84 ALA A C 1
ATOM 646 O O . ALA A 1 84 ? 14.915 -8.501 -9.500 1.00 67.12 84 ALA A O 1
ATOM 647 N N . THR A 1 85 ? 14.497 -9.568 -7.583 1.00 55.72 85 THR A N 1
ATOM 648 C CA . THR A 1 85 ? 15.157 -10.839 -7.959 1.00 55.72 85 THR A CA 1
ATOM 649 C C . THR A 1 85 ? 14.493 -11.584 -9.129 1.00 55.72 85 THR A C 1
ATOM 651 O O . THR A 1 85 ? 15.034 -12.565 -9.630 1.00 55.72 85 THR A O 1
ATOM 654 N N . THR A 1 86 ? 13.358 -11.120 -9.657 1.00 54.03 86 THR A N 1
ATOM 655 C CA . THR A 1 86 ? 12.683 -11.796 -10.780 1.00 54.03 86 THR A CA 1
ATOM 656 C C . THR A 1 86 ? 13.465 -11.729 -12.111 1.00 54.03 86 THR A C 1
ATOM 658 O O . THR A 1 86 ? 13.106 -12.423 -13.062 1.00 54.03 86 THR A O 1
ATOM 661 N N . ARG A 1 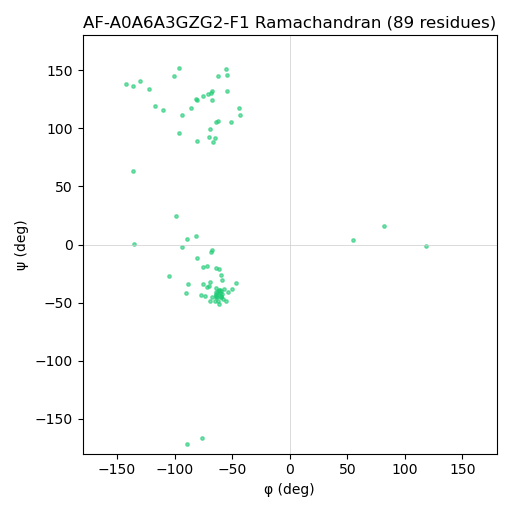87 ? 14.583 -10.988 -12.202 1.00 47.25 87 ARG A N 1
ATOM 662 C CA . ARG A 1 87 ? 15.616 -11.281 -13.214 1.00 47.25 87 ARG A CA 1
ATOM 663 C C . ARG A 1 87 ? 16.496 -12.430 -12.717 1.00 47.25 87 ARG A C 1
ATOM 665 O O . ARG A 1 87 ? 17.543 -12.203 -12.120 1.00 47.25 87 ARG A O 1
ATOM 672 N N . PHE A 1 88 ? 16.104 -13.665 -13.027 1.00 43.09 88 PHE A N 1
ATOM 673 C CA . PHE A 1 88 ? 17.053 -14.778 -13.053 1.00 43.09 88 PHE A CA 1
ATOM 674 C C . PHE A 1 88 ? 18.025 -14.506 -14.212 1.00 43.09 88 PHE A C 1
ATOM 676 O O . PHE A 1 88 ? 17.748 -14.830 -15.368 1.00 43.09 88 PHE A O 1
ATOM 683 N N . ARG A 1 89 ? 19.111 -13.779 -13.931 1.00 41.00 89 ARG A N 1
ATOM 684 C CA . ARG A 1 89 ? 20.224 -13.623 -14.864 1.00 41.00 89 ARG A CA 1
ATOM 685 C C . ARG A 1 89 ? 20.903 -14.991 -14.931 1.00 41.00 89 ARG A C 1
ATOM 687 O O . ARG A 1 89 ? 21.618 -15.365 -14.013 1.00 41.00 89 ARG A O 1
ATOM 694 N N . MET A 1 90 ? 20.590 -15.746 -15.980 1.00 34.03 90 MET A N 1
ATOM 695 C CA . MET A 1 90 ? 21.399 -16.886 -16.398 1.00 34.03 90 MET A CA 1
ATOM 696 C C . MET A 1 90 ? 22.695 -16.306 -16.971 1.00 34.03 90 MET A C 1
ATOM 698 O O . MET A 1 90 ? 22.720 -15.902 -18.133 1.00 34.03 90 MET A O 1
ATOM 702 N N . GLU A 1 91 ? 23.715 -16.174 -16.133 1.00 41.16 91 GLU A N 1
ATOM 703 C CA . GLU A 1 91 ? 25.119 -16.210 -16.554 1.00 41.16 91 GLU A CA 1
ATOM 704 C C . GLU A 1 91 ? 25.733 -17.474 -15.955 1.00 41.16 91 GLU A C 1
ATOM 706 O O . GLU A 1 91 ? 25.439 -17.752 -14.767 1.00 41.16 91 GLU A O 1
#

Foldseek 3Di:
DDDPPPPPPLPPQLVCLQPPPLVVLLVVVVVVLVVCVVVVAQEDEAEFASPLDDVSSVSNQVSQVCCPPNPVDDNRHYDYDYDNCVPPPPD

Solvent-accessible surface area (backbone atoms only — not comparable to full-atom values): 5488 Å² total; per-residue (Å²): 136,84,78,77,85,74,78,72,66,71,50,72,65,29,56,51,55,58,70,45,56,80,72,55,55,50,57,56,48,48,62,49,50,57,50,40,45,74,73,66,44,56,70,46,81,46,68,43,38,50,37,83,41,72,70,46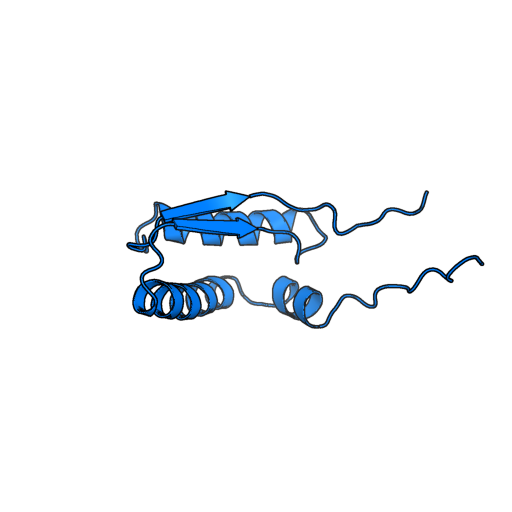,33,51,52,48,49,51,47,50,48,35,36,45,75,37,100,65,47,45,92,43,45,59,50,74,41,89,38,68,69,75,62,77,75,88,124

Radius of gyration: 15.27 Å; Cα contacts (8 Å, |Δi|>4): 97; chains: 1; bounding box: 38×47×32 Å

pLDDT: mean 75.69, std 17.96, rang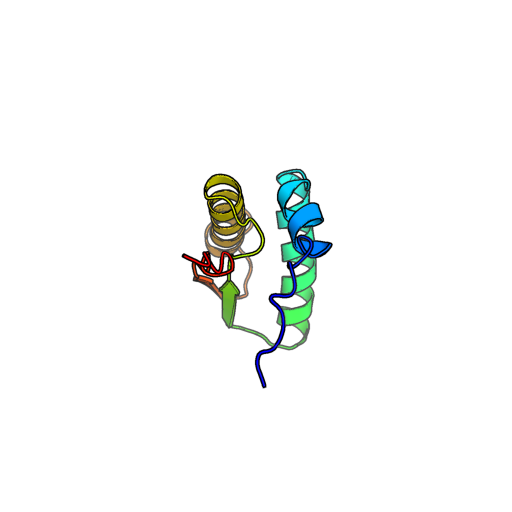e [34.03, 94.5]

Sequence (91 aa):
MSFPPRAVAASTTVLHT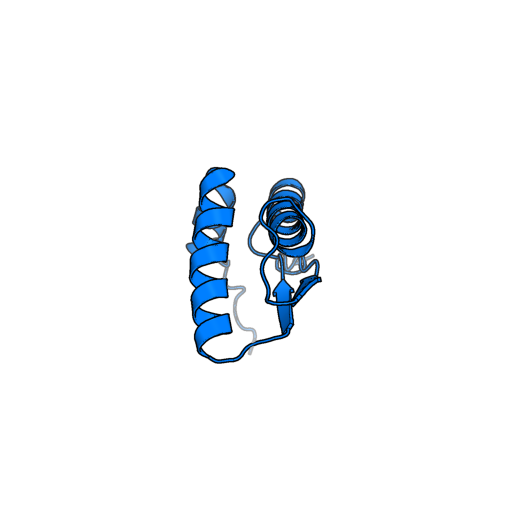TKSPGAKLPALLRTRLDRMLRWGATLIDAKSGYGLETDTERKMLRVLHAASTGDDAYPVEIAPNYWATTRFRME

Nearest PDB structures (foldseek):
  5gre-assembly1_A  TM=7.593E-01  e=3.426E+00  Homo sapiens
  3blx-assembly6_P  TM=7.354E-01  e=3.214E+00  Saccharomyces cerevisiae
  6kdf-assembly1_C  TM=7.556E-01  e=5.721E+00  Homo sapiens
  7uw9-assembly1_G  TM=4.480E-01  e=1.153E+00  Citrus x limon
  6whw-assembly1_A  TM=4.863E-01  e=6.503E+00  Rattus norvegicus

Secondary structure (DSSP, 8-state):
-PPP-------HHHHHHHHS-TTHHHHHHHHHHHHHHHTT--EEEEE--SSSSHHHHHHHHHHHHHHHHSTT--SSEEEEE--GGG-----

InterPro 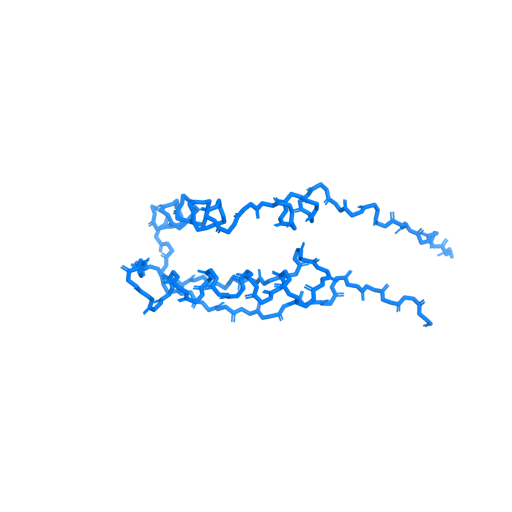domains:
  IPR005920 Imidazolonepropionase [PTHR42752] (12-84)

Organism: NCBI:txid53985

Mean predicted aligned error: 9.48 Å